Protein AF-A0A8I1UDW2-F1 (afdb_monomer_lite)

Radius of gyration: 16.92 Å; chains: 1; bounding box: 40×19×51 Å

Sequence (93 aa):
MFQCQNFLPRADMNGDQIYTITDLWLQIKAIWLIPGNVGLEVLASVPGAVQFLELDCWSASGFIGAIVSGYLWGLVIMIVGSILMGMRKAAGN

Structure (mmCIF, N/CA/C/O backbone):
data_AF-A0A8I1UDW2-F1
#
_entry.id   AF-A0A8I1UDW2-F1
#
loop_
_atom_site.group_PDB
_atom_site.id
_atom_site.type_symbol
_atom_site.label_atom_id
_atom_site.label_alt_id
_atom_site.label_comp_id
_atom_site.label_asym_id
_atom_site.label_entity_id
_atom_site.label_seq_id
_atom_site.pdbx_PDB_ins_code
_atom_site.Cartn_x
_atom_site.Cartn_y
_atom_site.Cartn_z
_atom_site.occupancy
_atom_site.B_iso_or_equiv
_atom_site.auth_seq_id
_atom_site.auth_comp_id
_atom_site.auth_asym_id
_atom_site.auth_atom_id
_atom_site.pdbx_PDB_model_num
ATOM 1 N N . MET A 1 1 ? -6.296 -10.671 -13.582 1.00 44.19 1 MET A N 1
ATO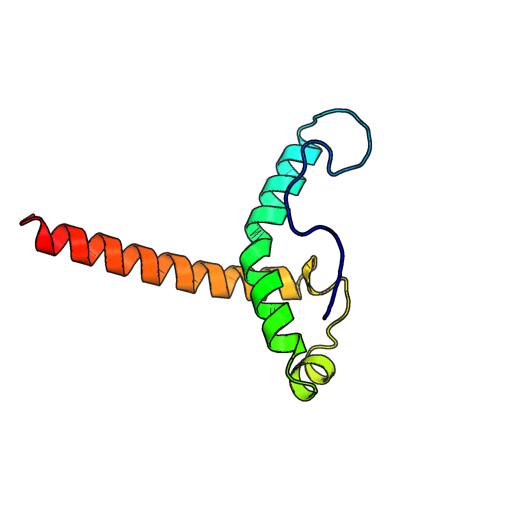M 2 C CA . MET A 1 1 ? -5.615 -10.259 -12.339 1.00 44.19 1 MET A CA 1
ATOM 3 C C . MET A 1 1 ? -4.593 -9.206 -12.735 1.00 44.19 1 MET A C 1
ATOM 5 O O . MET A 1 1 ? -3.756 -9.508 -13.578 1.00 44.19 1 MET A O 1
ATOM 9 N N . PHE A 1 2 ? -4.719 -7.970 -12.245 1.00 48.91 2 PHE A N 1
ATOM 10 C CA . PHE A 1 2 ? -3.731 -6.904 -12.466 1.00 48.91 2 PHE A CA 1
ATOM 11 C C . PHE A 1 2 ? -2.462 -7.265 -11.670 1.00 48.91 2 PHE A C 1
ATOM 13 O O . PHE A 1 2 ? -2.263 -6.830 -10.543 1.00 48.91 2 PHE A O 1
ATOM 20 N N . GLN A 1 3 ? -1.640 -8.172 -12.205 1.00 50.34 3 GLN A N 1
ATOM 21 C CA . GLN A 1 3 ? -0.402 -8.625 -11.563 1.00 50.34 3 GLN A CA 1
ATOM 22 C C . GLN A 1 3 ? 0.727 -7.638 -11.854 1.00 50.34 3 GLN A C 1
ATOM 24 O O . GLN A 1 3 ? 1.637 -7.900 -12.637 1.00 50.34 3 GLN A O 1
ATOM 29 N N . CYS A 1 4 ? 0.653 -6.482 -11.214 1.00 57.75 4 CYS A N 1
ATOM 30 C CA . CYS A 1 4 ? 1.729 -5.506 -11.217 1.00 57.75 4 CYS A CA 1
ATOM 31 C C . CYS A 1 4 ? 2.593 -5.830 -9.993 1.00 57.75 4 CYS A C 1
ATOM 33 O O . CYS A 1 4 ? 2.110 -5.907 -8.869 1.00 57.75 4 CYS A O 1
ATOM 35 N N . GLN A 1 5 ? 3.836 -6.220 -10.255 1.00 55.06 5 GLN A N 1
ATOM 36 C CA . GLN A 1 5 ? 4.665 -7.025 -9.362 1.00 55.06 5 GLN A CA 1
ATOM 37 C C . GLN A 1 5 ? 4.885 -6.415 -7.962 1.00 55.06 5 GLN A C 1
ATOM 39 O O . GLN A 1 5 ? 5.093 -5.217 -7.810 1.00 55.06 5 GLN A O 1
ATOM 44 N N . ASN A 1 6 ? 5.004 -7.309 -6.971 1.00 59.28 6 ASN A N 1
ATOM 45 C CA . ASN A 1 6 ? 5.746 -7.113 -5.720 1.00 59.28 6 ASN A CA 1
ATOM 46 C C . ASN A 1 6 ? 5.200 -6.066 -4.732 1.00 59.28 6 ASN A C 1
ATOM 48 O O . ASN A 1 6 ? 5.923 -5.182 -4.285 1.00 59.28 6 ASN A O 1
ATOM 52 N N . PHE A 1 7 ? 3.951 -6.242 -4.301 1.00 64.12 7 PHE A N 1
ATOM 53 C CA . PHE A 1 7 ? 3.314 -5.416 -3.262 1.00 64.12 7 PHE A CA 1
ATOM 54 C C . PHE A 1 7 ? 3.910 -5.564 -1.856 1.00 64.12 7 PHE A C 1
ATOM 56 O O . PHE A 1 7 ? 3.645 -4.738 -0.984 1.00 64.12 7 PHE A O 1
ATOM 63 N N . LEU A 1 8 ? 4.665 -6.637 -1.609 1.00 73.56 8 LEU A N 1
ATOM 64 C CA . LEU A 1 8 ? 5.215 -6.923 -0.291 1.00 73.56 8 LEU A CA 1
ATOM 65 C C . LEU A 1 8 ? 6.587 -6.258 -0.116 1.00 73.56 8 LEU A C 1
ATOM 67 O O . LEU A 1 8 ? 7.440 -6.403 -1.002 1.00 73.56 8 LEU A O 1
ATOM 71 N N . PRO A 1 9 ? 6.817 -5.570 1.019 1.00 77.75 9 PRO A N 1
ATOM 72 C CA . PRO A 1 9 ? 8.106 -4.965 1.322 1.00 77.75 9 PRO A CA 1
ATOM 73 C C . PRO A 1 9 ? 9.215 -6.024 1.341 1.00 77.75 9 PRO A C 1
ATOM 75 O O . PRO A 1 9 ? 9.024 -7.150 1.805 1.00 77.75 9 PRO A O 1
ATOM 78 N N . ARG A 1 10 ? 10.386 -5.647 0.826 1.00 83.12 10 ARG A N 1
ATOM 79 C CA . ARG A 1 10 ? 11.612 -6.454 0.810 1.00 83.12 10 ARG A CA 1
ATOM 80 C C . ARG A 1 10 ? 12.746 -5.690 1.468 1.00 83.12 10 ARG A C 1
ATOM 82 O O . ARG A 1 10 ? 12.688 -4.469 1.542 1.00 83.12 10 ARG A O 1
ATOM 89 N N . ALA A 1 11 ? 13.767 -6.416 1.922 1.00 83.19 11 ALA A N 1
ATOM 90 C CA . ALA A 1 11 ? 14.961 -5.804 2.496 1.00 83.19 11 ALA A CA 1
ATOM 91 C C . ALA A 1 11 ? 15.629 -4.845 1.498 1.00 83.19 11 ALA A C 1
ATOM 93 O O . ALA A 1 11 ? 15.851 -3.695 1.837 1.00 83.19 11 ALA A O 1
ATOM 94 N N . ASP A 1 12 ? 15.854 -5.303 0.269 1.00 84.81 12 ASP A N 1
ATOM 95 C CA . ASP A 1 12 ? 16.380 -4.500 -0.834 1.00 84.81 12 ASP A CA 1
ATOM 96 C C . ASP A 1 12 ? 15.239 -4.214 -1.822 1.00 84.81 12 ASP A C 1
ATOM 98 O O . ASP A 1 12 ? 14.674 -5.138 -2.424 1.00 84.81 12 ASP A O 1
ATOM 102 N N . MET A 1 13 ? 14.833 -2.946 -1.910 1.00 82.88 13 MET A N 1
ATOM 103 C CA . MET A 1 13 ? 13.738 -2.498 -2.773 1.00 82.88 13 MET A CA 1
ATOM 104 C C . MET A 1 13 ? 14.216 -1.667 -3.957 1.00 82.88 13 MET A C 1
ATOM 106 O O . MET A 1 13 ? 13.478 -1.560 -4.940 1.00 82.88 13 MET A O 1
ATOM 110 N N . ASN A 1 14 ? 15.406 -1.077 -3.877 1.00 87.25 14 ASN A N 1
ATOM 111 C CA . ASN A 1 14 ? 15.997 -0.321 -4.977 1.00 87.25 14 ASN A CA 1
ATOM 112 C C . ASN A 1 14 ? 16.920 -1.183 -5.872 1.00 87.25 14 ASN A C 1
ATOM 114 O O . ASN A 1 14 ? 17.246 -0.757 -6.979 1.00 87.25 14 ASN A O 1
ATOM 118 N N . GLY A 1 15 ? 17.262 -2.402 -5.443 1.00 86.44 15 GLY A N 1
ATOM 119 C CA . GLY A 1 15 ? 18.047 -3.393 -6.176 1.00 86.44 15 GLY A CA 1
ATOM 120 C C . GLY A 1 15 ? 19.561 -3.189 -6.098 1.00 86.44 15 GLY A C 1
ATOM 121 O O . GLY A 1 15 ? 20.272 -3.717 -6.957 1.00 86.44 15 GLY A O 1
ATOM 122 N N . ASP A 1 16 ? 20.058 -2.408 -5.135 1.00 89.62 16 ASP A N 1
ATOM 123 C CA . ASP A 1 16 ? 21.481 -2.062 -5.020 1.00 89.62 16 ASP A CA 1
ATOM 124 C C . ASP A 1 16 ? 22.286 -2.979 -4.076 1.00 89.62 16 ASP A C 1
ATOM 126 O O . ASP A 1 16 ? 23.496 -2.799 -3.930 1.00 89.62 16 ASP A O 1
ATOM 130 N N . GLN A 1 17 ? 21.646 -4.003 -3.495 1.00 90.06 17 GLN A N 1
ATOM 131 C CA . GLN A 1 17 ? 22.216 -4.957 -2.533 1.00 90.06 17 GLN A CA 1
ATOM 132 C C . GLN A 1 17 ? 22.686 -4.339 -1.205 1.00 90.06 17 GLN A C 1
ATOM 134 O O . GLN A 1 17 ? 23.352 -5.016 -0.414 1.00 90.06 17 GLN A O 1
ATOM 139 N N . ILE A 1 18 ? 22.334 -3.085 -0.918 1.00 90.81 18 ILE A N 1
ATOM 140 C CA . ILE A 1 18 ? 22.701 -2.376 0.306 1.00 90.81 18 ILE A CA 1
ATOM 141 C C . ILE A 1 18 ? 21.427 -1.905 0.998 1.00 90.81 18 ILE A C 1
ATOM 143 O O . ILE A 1 18 ? 20.608 -1.197 0.438 1.00 90.81 18 ILE A O 1
ATOM 147 N N . TYR A 1 19 ? 21.275 -2.237 2.280 1.00 91.31 19 TYR A N 1
ATOM 148 C CA . TYR A 1 19 ? 20.143 -1.722 3.044 1.00 91.31 19 TYR A CA 1
ATOM 149 C C . TYR A 1 19 ? 20.348 -0.246 3.395 1.00 91.31 19 TYR A C 1
ATOM 151 O O . TYR A 1 19 ? 21.163 0.084 4.263 1.00 91.31 19 TYR A O 1
ATOM 159 N N . THR A 1 20 ? 19.596 0.642 2.749 1.00 92.50 20 THR A N 1
ATOM 160 C CA . THR A 1 20 ? 19.704 2.090 2.949 1.00 92.50 20 THR A CA 1
ATOM 161 C C . THR A 1 20 ? 18.402 2.724 3.449 1.00 92.50 20 THR A C 1
ATOM 163 O O . THR A 1 20 ? 17.348 2.097 3.563 1.00 92.50 20 THR A O 1
ATOM 166 N N . ILE A 1 21 ? 18.462 4.027 3.753 1.00 92.50 21 ILE A N 1
ATOM 167 C CA . ILE A 1 21 ? 17.273 4.838 4.070 1.00 92.50 21 ILE A CA 1
ATOM 168 C C . ILE A 1 21 ? 16.275 4.821 2.900 1.00 92.50 21 ILE A C 1
ATOM 170 O O . ILE A 1 21 ? 15.065 4.885 3.122 1.00 92.50 21 ILE A O 1
ATOM 174 N N . THR A 1 22 ? 16.768 4.702 1.666 1.00 90.81 22 THR A N 1
ATOM 175 C CA . THR A 1 22 ? 15.931 4.598 0.469 1.00 90.81 22 THR A CA 1
ATOM 176 C C . THR A 1 22 ? 15.065 3.341 0.514 1.00 90.81 22 THR A C 1
ATOM 178 O O . THR A 1 22 ? 13.868 3.429 0.246 1.00 90.81 22 THR A O 1
ATOM 181 N N . ASP A 1 23 ? 15.617 2.199 0.928 1.00 87.88 23 ASP A N 1
ATOM 182 C CA . ASP A 1 23 ? 14.861 0.951 1.078 1.00 87.88 23 ASP A CA 1
ATOM 183 C C . ASP A 1 23 ? 13.804 1.060 2.166 1.00 87.88 23 ASP A C 1
ATOM 185 O O . ASP A 1 23 ? 12.648 0.706 1.940 1.00 87.88 23 ASP A O 1
ATOM 189 N N . LEU A 1 24 ? 14.158 1.640 3.318 1.00 90.94 24 LEU A N 1
ATOM 190 C CA . LEU A 1 24 ? 13.197 1.888 4.393 1.00 90.94 24 LEU A CA 1
ATOM 191 C C . LEU A 1 24 ? 12.031 2.762 3.906 1.00 90.94 24 LEU A C 1
ATOM 193 O O . LEU A 1 24 ? 10.867 2.472 4.189 1.00 90.94 24 LEU A O 1
ATOM 197 N N . TRP A 1 25 ? 12.323 3.817 3.143 1.00 89.81 25 TRP A N 1
ATOM 198 C CA . TRP A 1 25 ? 11.292 4.668 2.553 1.00 89.81 25 TRP A CA 1
ATOM 199 C C . TRP A 1 25 ? 10.400 3.900 1.573 1.00 89.81 25 TRP A C 1
ATOM 201 O O . TRP A 1 25 ? 9.174 4.023 1.624 1.00 89.81 25 TRP A O 1
ATOM 211 N N . LEU A 1 26 ? 10.990 3.074 0.708 1.00 88.19 26 LEU A N 1
ATOM 212 C CA . LEU A 1 26 ? 10.249 2.237 -0.234 1.00 88.19 26 LEU A CA 1
ATOM 213 C C . LEU A 1 26 ? 9.366 1.207 0.483 1.00 88.19 26 LEU A C 1
ATOM 215 O O . LEU A 1 26 ? 8.241 0.974 0.041 1.00 88.19 26 LEU A O 1
ATOM 219 N N . GLN A 1 27 ? 9.806 0.658 1.617 1.00 89.88 27 GLN A N 1
ATOM 220 C CA . GLN A 1 27 ? 8.999 -0.250 2.437 1.00 89.88 27 GLN A CA 1
ATOM 221 C C . GLN A 1 27 ? 7.817 0.466 3.089 1.00 89.88 27 GLN A C 1
ATOM 223 O O . GLN A 1 27 ? 6.694 -0.037 3.039 1.00 89.88 27 GLN A O 1
ATOM 228 N N . ILE A 1 28 ? 8.039 1.653 3.662 1.00 89.94 28 ILE A N 1
ATOM 229 C CA . ILE A 1 28 ? 6.959 2.479 4.223 1.00 89.94 28 ILE A CA 1
ATOM 230 C C . ILE A 1 28 ? 5.953 2.825 3.124 1.00 89.94 28 ILE A C 1
ATOM 232 O O . ILE A 1 28 ? 4.747 2.671 3.322 1.00 89.94 28 ILE A O 1
ATOM 236 N N . LYS A 1 29 ? 6.438 3.232 1.945 1.00 87.06 29 LYS A N 1
ATOM 237 C CA . LYS A 1 29 ? 5.593 3.502 0.778 1.00 87.06 29 LYS A CA 1
ATOM 238 C C . LYS A 1 29 ? 4.802 2.259 0.364 1.00 87.06 29 LYS A C 1
ATOM 240 O O . LYS A 1 29 ? 3.612 2.377 0.081 1.00 87.06 29 LYS A O 1
ATOM 245 N N . ALA A 1 30 ? 5.428 1.082 0.350 1.00 85.94 30 ALA A N 1
ATOM 246 C CA . ALA A 1 30 ? 4.754 -0.171 0.033 1.00 85.94 30 ALA A CA 1
ATOM 247 C C . ALA A 1 30 ? 3.622 -0.451 1.025 1.00 85.94 30 ALA A C 1
ATOM 249 O O . ALA A 1 30 ? 2.489 -0.628 0.591 1.00 85.94 30 ALA A O 1
ATOM 250 N N . ILE A 1 31 ? 3.891 -0.385 2.336 1.00 88.19 31 ILE A N 1
ATOM 251 C CA . ILE A 1 31 ? 2.882 -0.578 3.393 1.00 88.19 31 ILE A CA 1
ATOM 252 C C . ILE A 1 31 ? 1.740 0.425 3.250 1.00 88.19 31 ILE A C 1
ATOM 254 O O . ILE A 1 31 ? 0.568 0.049 3.303 1.00 88.19 31 ILE A O 1
ATOM 258 N N . TRP A 1 32 ? 2.076 1.698 3.033 1.00 89.31 32 TRP A N 1
ATOM 259 C CA . TRP A 1 32 ? 1.087 2.746 2.842 1.00 89.31 32 TRP A CA 1
ATOM 260 C C . TRP A 1 32 ? 0.159 2.440 1.671 1.00 89.31 32 TRP A C 1
ATOM 262 O O . TRP A 1 32 ? -1.032 2.690 1.790 1.00 89.31 32 TRP A O 1
ATOM 272 N N . LEU A 1 33 ? 0.663 1.875 0.575 1.00 88.94 33 LEU A N 1
ATOM 273 C CA . LEU A 1 33 ? -0.114 1.580 -0.629 1.00 88.94 33 LEU A CA 1
ATOM 274 C C . LEU A 1 33 ? -0.836 0.225 -0.603 1.00 88.94 33 LEU A C 1
ATOM 276 O O . LEU A 1 33 ? -1.649 -0.014 -1.492 1.00 88.94 33 LEU A O 1
ATOM 280 N N . ILE A 1 34 ? -0.601 -0.647 0.391 1.00 87.50 34 ILE A N 1
ATOM 281 C CA . ILE A 1 34 ? -1.234 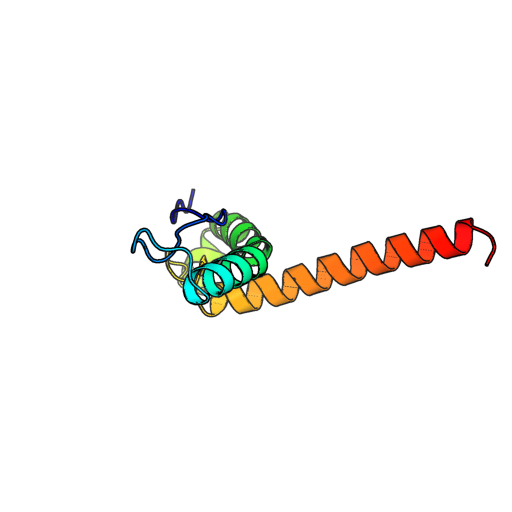-1.981 0.457 1.00 87.50 34 ILE A CA 1
ATOM 282 C C . ILE A 1 34 ? -2.763 -1.901 0.302 1.00 87.50 34 ILE A C 1
ATOM 284 O O . ILE A 1 34 ? -3.284 -2.569 -0.594 1.00 87.50 34 ILE A O 1
ATOM 288 N N . PRO A 1 35 ? -3.506 -1.093 1.087 1.00 86.75 35 PRO A N 1
ATOM 289 C CA . PRO A 1 35 ? -4.955 -1.014 0.927 1.00 86.75 35 PRO A CA 1
ATOM 290 C C . PRO A 1 35 ? -5.357 -0.490 -0.447 1.00 86.75 35 PRO A C 1
ATOM 292 O O . PRO A 1 35 ? -6.256 -1.050 -1.065 1.00 86.75 35 PRO A O 1
ATOM 295 N N . GLY A 1 36 ? -4.667 0.537 -0.954 1.00 86.88 36 GLY A N 1
ATOM 296 C CA . GLY A 1 36 ? -4.898 1.083 -2.292 1.00 86.88 36 GLY A CA 1
ATOM 297 C C . GLY A 1 36 ? -4.756 0.040 -3.395 1.00 86.88 36 GLY A C 1
ATOM 298 O O . GLY A 1 36 ? -5.616 -0.038 -4.267 1.00 86.88 36 GLY A O 1
ATOM 299 N N . ASN A 1 37 ? -3.729 -0.807 -3.312 1.00 84.62 37 ASN A N 1
ATOM 300 C CA . ASN A 1 37 ? -3.501 -1.902 -4.255 1.00 84.62 37 ASN A CA 1
ATOM 301 C C . ASN A 1 37 ? -4.640 -2.926 -4.214 1.00 84.62 37 ASN A C 1
ATOM 303 O O . ASN A 1 37 ? -5.157 -3.301 -5.262 1.00 84.62 37 ASN A O 1
ATOM 307 N N . VAL A 1 38 ? -5.085 -3.319 -3.015 1.00 84.88 38 VAL A N 1
ATOM 308 C CA . VAL A 1 38 ? -6.232 -4.228 -2.845 1.00 84.88 38 VAL A CA 1
ATOM 309 C C . VAL A 1 38 ? -7.515 -3.598 -3.395 1.00 84.88 38 VAL A C 1
ATOM 311 O O . VAL A 1 38 ? -8.267 -4.242 -4.121 1.00 84.88 38 VAL A O 1
ATOM 314 N N . GLY A 1 39 ? -7.760 -2.321 -3.096 1.00 85.38 39 GLY A N 1
ATOM 315 C CA . GLY A 1 39 ? -8.920 -1.589 -3.603 1.00 85.38 39 GLY A CA 1
ATOM 316 C C . GLY A 1 39 ? -8.930 -1.484 -5.125 1.00 85.38 39 GLY A C 1
ATOM 317 O O . GLY A 1 39 ? -9.970 -1.676 -5.752 1.00 85.38 39 GLY A O 1
ATOM 318 N N . LEU A 1 40 ? -7.771 -1.226 -5.727 1.00 85.88 40 LEU A N 1
ATOM 319 C CA . LEU A 1 40 ? -7.622 -1.179 -7.176 1.00 85.88 40 LEU A CA 1
ATOM 320 C C . LEU A 1 40 ? -7.750 -2.554 -7.825 1.00 85.88 40 LEU A C 1
ATOM 322 O O . LEU A 1 40 ? -8.314 -2.641 -8.909 1.00 85.88 40 LEU A O 1
ATOM 326 N N . GLU A 1 41 ? -7.316 -3.629 -7.169 1.00 84.62 41 GLU A N 1
ATOM 327 C CA . GLU A 1 41 ? -7.557 -4.992 -7.648 1.00 84.62 41 GLU A CA 1
ATOM 328 C C . GLU A 1 41 ? -9.058 -5.325 -7.674 1.00 84.62 41 GLU A C 1
ATOM 330 O O . GLU A 1 41 ? -9.549 -5.917 -8.638 1.00 84.62 41 GLU A O 1
ATOM 335 N N . VAL A 1 42 ? -9.815 -4.864 -6.671 1.00 85.75 42 VAL A N 1
ATOM 336 C CA . VAL A 1 42 ? -11.282 -4.970 -6.665 1.00 85.75 42 VAL A CA 1
ATOM 337 C C . VAL A 1 42 ? -11.897 -4.113 -7.772 1.00 85.75 42 VAL A C 1
ATOM 339 O O . VAL A 1 42 ? -12.736 -4.608 -8.523 1.00 85.75 42 VAL A O 1
ATOM 342 N N . LEU A 1 43 ? -11.469 -2.859 -7.937 1.00 84.94 43 LEU A N 1
ATOM 343 C CA . LEU A 1 43 ? -11.955 -1.991 -9.020 1.00 84.94 43 LEU A CA 1
ATOM 344 C C . LEU A 1 43 ? -11.629 -2.561 -10.405 1.00 84.94 43 LEU A C 1
ATOM 346 O O . LEU A 1 43 ? -12.443 -2.452 -11.320 1.00 84.94 43 LEU A O 1
ATOM 350 N N . ALA A 1 44 ? -10.493 -3.244 -10.544 1.00 84.19 44 ALA A N 1
ATOM 351 C CA . ALA A 1 44 ? -10.086 -3.901 -11.776 1.00 84.19 44 ALA A CA 1
ATOM 352 C C . ALA A 1 44 ? -10.987 -5.082 -12.179 1.00 84.19 44 ALA A C 1
ATOM 354 O O . ALA A 1 44 ? -10.951 -5.513 -13.332 1.00 84.19 44 ALA A O 1
ATOM 355 N N . SER A 1 45 ? -11.819 -5.595 -11.265 1.00 85.88 45 SER A N 1
ATOM 356 C CA . SER A 1 45 ? -12.840 -6.602 -11.583 1.00 85.88 45 SER A CA 1
ATOM 357 C C . SER A 1 45 ? -14.069 -6.025 -12.299 1.00 85.88 45 SER A C 1
ATOM 359 O O . SER A 1 45 ? -14.868 -6.784 -12.846 1.00 85.88 45 SER A O 1
ATOM 361 N N . VAL A 1 46 ? -14.213 -4.694 -12.338 1.00 88.94 46 VAL A N 1
ATOM 362 C CA . VAL A 1 46 ? -15.340 -3.993 -12.964 1.00 88.94 46 VAL A CA 1
ATOM 363 C C . VAL A 1 46 ? -14.862 -3.306 -14.251 1.00 88.94 46 VAL A C 1
ATOM 365 O O . VAL A 1 46 ? -14.216 -2.258 -14.175 1.00 88.94 46 VAL A O 1
ATOM 368 N N . PRO A 1 47 ? -15.205 -3.821 -15.452 1.00 83.88 47 PRO A N 1
ATOM 369 C CA . PRO A 1 47 ? -14.683 -3.297 -16.720 1.00 83.88 47 PRO A CA 1
ATOM 370 C C . PRO A 1 47 ? -14.939 -1.799 -16.934 1.00 83.88 47 PRO A C 1
ATOM 372 O O . PRO A 1 47 ? -14.078 -1.086 -17.444 1.00 83.88 47 PRO A O 1
ATOM 375 N N . GLY A 1 48 ? -16.097 -1.299 -16.488 1.00 87.94 48 GLY A N 1
ATOM 376 C CA . GLY A 1 48 ? -16.431 0.124 -16.585 1.00 87.94 48 GLY A CA 1
ATOM 377 C C . GLY A 1 48 ? -15.540 1.022 -15.721 1.00 87.94 48 GLY A C 1
ATOM 378 O O . GLY A 1 48 ? -15.214 2.131 -16.131 1.00 87.94 48 GLY A O 1
ATOM 379 N N . ALA A 1 49 ? -15.101 0.540 -14.555 1.00 83.94 49 ALA A N 1
ATOM 380 C CA . ALA A 1 49 ? -14.222 1.300 -13.669 1.00 83.94 49 ALA A CA 1
ATOM 381 C C . ALA A 1 49 ? -12.793 1.362 -14.223 1.00 83.94 49 ALA A C 1
ATOM 383 O O . ALA A 1 49 ? -12.172 2.420 -14.182 1.00 83.94 49 ALA A O 1
ATOM 384 N N . VAL A 1 50 ? -12.306 0.255 -14.798 1.00 84.88 50 VAL A N 1
ATOM 385 C CA . VAL A 1 50 ? -10.995 0.186 -15.468 1.00 84.88 50 VAL A CA 1
ATOM 386 C C . VAL A 1 50 ? -10.896 1.210 -16.591 1.00 84.88 50 VAL A C 1
ATOM 388 O O . VAL A 1 50 ? -9.908 1.933 -16.671 1.00 84.88 50 VAL A O 1
ATOM 391 N N . GLN A 1 51 ? -11.926 1.290 -17.437 1.00 87.00 51 GLN A N 1
ATOM 392 C CA . GLN A 1 51 ? -11.934 2.208 -18.572 1.00 87.00 51 GLN A CA 1
ATOM 393 C C . GLN A 1 51 ? -1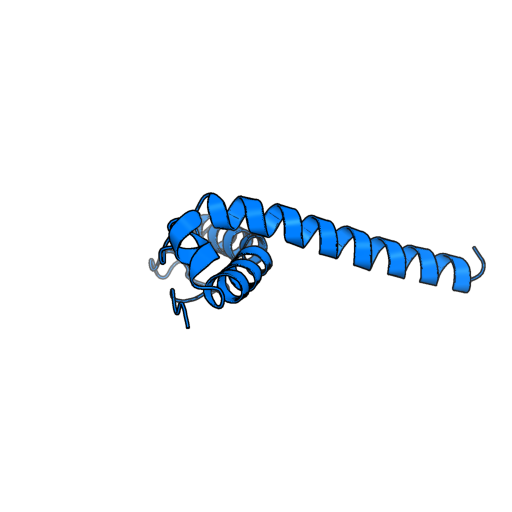2.108 3.670 -18.141 1.00 87.00 51 GLN A C 1
ATOM 395 O O . GLN A 1 51 ? -11.477 4.546 -18.719 1.00 87.00 51 GLN A O 1
ATOM 400 N N . PHE A 1 52 ? -12.939 3.944 -17.130 1.00 88.06 52 PHE A N 1
ATOM 401 C CA . PHE A 1 52 ? -13.174 5.307 -16.644 1.00 88.06 52 PHE A CA 1
ATOM 402 C C . PHE A 1 52 ? -11.966 5.900 -15.906 1.00 88.06 52 PHE A C 1
ATOM 404 O O . PHE A 1 52 ? -11.679 7.083 -16.048 1.00 88.06 52 PHE A O 1
ATOM 411 N N . LEU A 1 53 ? -11.275 5.085 -15.105 1.00 83.56 53 LEU A N 1
ATOM 412 C CA . LEU A 1 53 ? -10.115 5.511 -14.316 1.00 83.56 53 LEU A CA 1
ATOM 413 C C . LEU A 1 53 ? -8.782 5.306 -15.048 1.00 83.56 53 LEU A C 1
ATOM 415 O O . LEU A 1 53 ? -7.741 5.543 -14.443 1.00 83.56 53 LEU A O 1
ATOM 419 N N . GLU A 1 54 ? -8.822 4.838 -16.301 1.00 85.81 54 GLU A N 1
ATOM 420 C CA . GLU A 1 54 ? -7.647 4.498 -17.116 1.00 85.81 54 GLU A CA 1
ATOM 421 C C . GLU A 1 54 ? -6.620 3.663 -16.331 1.00 85.81 54 GLU A C 1
ATOM 423 O O . GLU A 1 54 ? -5.425 3.952 -16.319 1.00 85.81 54 GLU A O 1
ATOM 428 N N . LEU A 1 55 ? -7.104 2.631 -15.625 1.00 82.44 55 LEU A N 1
ATOM 429 C CA . LEU A 1 55 ? -6.256 1.849 -14.727 1.00 82.44 55 LEU A CA 1
ATOM 430 C C . LEU A 1 55 ? -5.196 1.086 -15.520 1.00 82.44 55 LEU A C 1
ATOM 432 O O . LEU A 1 55 ? -5.506 0.223 -16.341 1.00 82.44 55 LEU A O 1
ATOM 436 N N . ASP A 1 56 ? -3.938 1.367 -15.208 1.00 80.06 56 ASP A N 1
ATOM 437 C CA . ASP A 1 56 ? -2.765 0.670 -15.717 1.00 80.06 56 ASP A CA 1
ATOM 438 C C . ASP A 1 56 ? -1.936 0.076 -14.565 1.00 80.06 56 ASP A C 1
ATOM 440 O O . ASP A 1 56 ? -2.284 0.185 -13.384 1.00 80.06 56 ASP A O 1
ATOM 444 N N . CYS A 1 57 ? -0.824 -0.588 -14.889 1.00 73.06 57 CYS A N 1
ATOM 445 C CA . CYS A 1 57 ? -0.016 -1.223 -13.852 1.00 73.06 57 CYS A CA 1
ATOM 446 C C . CYS A 1 57 ? 0.679 -0.253 -12.890 1.00 73.06 57 CYS A C 1
ATOM 448 O O . CYS A 1 57 ? 1.075 -0.649 -11.792 1.00 73.06 57 CYS A O 1
ATOM 450 N N . TRP A 1 58 ? 0.821 1.009 -13.287 1.00 72.25 58 TRP A N 1
ATOM 451 C CA . TRP A 1 58 ? 1.458 2.052 -12.493 1.00 72.25 58 TRP A CA 1
ATOM 452 C C . TRP A 1 58 ? 0.454 2.824 -11.642 1.00 72.25 58 TRP A C 1
ATOM 454 O O . TRP A 1 58 ? 0.832 3.425 -10.639 1.00 72.25 58 TRP A O 1
ATOM 464 N N . SER A 1 59 ? -0.833 2.741 -11.969 1.00 78.44 59 SER A N 1
ATOM 465 C CA . SER A 1 59 ? -1.924 3.374 -11.233 1.00 78.44 59 SER A CA 1
ATOM 466 C C . SER A 1 59 ? -1.950 2.936 -9.770 1.00 78.44 59 SER A C 1
ATOM 468 O O . SER A 1 59 ? -2.210 3.757 -8.892 1.00 78.44 59 SER A O 1
ATOM 470 N N . ALA A 1 60 ? -1.592 1.676 -9.498 1.00 72.25 60 ALA A N 1
ATOM 471 C CA . ALA A 1 60 ? -1.502 1.101 -8.157 1.00 72.25 60 ALA A CA 1
ATOM 472 C C . ALA A 1 60 ? -0.374 1.707 -7.299 1.00 72.25 60 ALA A C 1
ATOM 474 O O . ALA A 1 60 ? -0.560 1.992 -6.118 1.00 72.25 60 ALA A O 1
ATOM 475 N N . SER A 1 61 ? 0.781 1.990 -7.904 1.00 74.94 61 SER A N 1
ATOM 476 C CA . SER A 1 61 ? 1.944 2.572 -7.219 1.00 74.94 61 SER A CA 1
ATOM 477 C C . SER A 1 61 ? 2.056 4.100 -7.356 1.00 74.94 61 SER A C 1
ATOM 479 O O . SER A 1 61 ? 2.970 4.717 -6.786 1.00 74.94 61 SER A O 1
ATOM 481 N N . GLY A 1 62 ? 1.128 4.699 -8.106 1.00 80.38 62 GLY A N 1
ATOM 482 C CA . GLY A 1 62 ? 1.055 6.114 -8.443 1.00 80.38 62 GLY A CA 1
ATOM 483 C C . GLY A 1 62 ? 0.009 6.897 -7.645 1.00 80.38 62 GLY A C 1
ATOM 484 O O . GLY A 1 62 ? -0.355 6.556 -6.519 1.00 80.38 62 GLY A O 1
ATOM 485 N N . 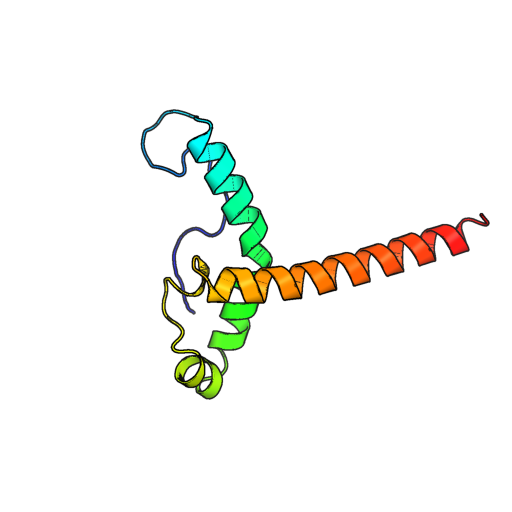PHE A 1 63 ? -0.462 7.997 -8.237 1.00 83.94 63 PHE A N 1
ATOM 486 C CA . PHE A 1 63 ? -1.364 8.951 -7.582 1.00 83.94 63 PHE A CA 1
ATOM 487 C C . PHE A 1 63 ? -2.744 8.358 -7.264 1.00 83.94 63 PHE A C 1
ATOM 489 O O . PHE A 1 63 ? -3.253 8.553 -6.161 1.00 83.94 63 PHE A O 1
ATOM 496 N N . ILE A 1 64 ? -3.322 7.593 -8.196 1.00 84.44 64 ILE A N 1
ATOM 497 C CA . ILE A 1 64 ? -4.627 6.942 -8.006 1.00 84.44 64 ILE A CA 1
ATOM 498 C C . ILE A 1 64 ? -4.552 5.963 -6.828 1.00 84.44 64 ILE A C 1
ATOM 500 O O . ILE A 1 64 ? -5.368 6.040 -5.910 1.00 84.44 64 ILE A O 1
ATOM 504 N N . GLY A 1 65 ? -3.527 5.108 -6.795 1.00 85.50 65 GLY A N 1
ATOM 505 C CA . GLY A 1 65 ? -3.267 4.193 -5.688 1.00 85.50 65 GLY A CA 1
ATOM 506 C C . GLY A 1 65 ? -3.093 4.910 -4.354 1.00 85.50 65 GLY A C 1
ATOM 507 O O . GLY A 1 65 ? -3.659 4.470 -3.358 1.00 85.50 65 GLY A O 1
ATOM 508 N N . ALA A 1 66 ? -2.407 6.056 -4.323 1.00 87.19 66 ALA A N 1
ATOM 509 C CA . ALA A 1 66 ? -2.270 6.859 -3.109 1.00 87.19 66 ALA A CA 1
ATOM 510 C C . ALA A 1 66 ? -3.616 7.413 -2.601 1.00 87.19 66 ALA A C 1
ATOM 512 O O . ALA A 1 66 ? -3.867 7.364 -1.396 1.00 87.19 66 ALA A O 1
ATOM 513 N N . ILE A 1 67 ? -4.495 7.889 -3.495 1.00 89.69 67 ILE A N 1
ATOM 514 C CA . ILE A 1 67 ? -5.843 8.362 -3.131 1.00 89.69 67 ILE A CA 1
ATOM 515 C C . ILE A 1 67 ? -6.689 7.212 -2.585 1.00 89.69 67 ILE A C 1
ATOM 517 O O . ILE A 1 67 ? -7.248 7.321 -1.492 1.00 89.69 67 ILE A O 1
ATOM 521 N N . VAL A 1 68 ? -6.773 6.107 -3.332 1.00 89.62 68 VAL A N 1
ATOM 522 C CA . VAL A 1 68 ? -7.557 4.931 -2.930 1.00 89.62 68 VAL A CA 1
ATOM 523 C C . VAL A 1 68 ? -7.027 4.386 -1.605 1.00 89.62 68 VAL A C 1
ATOM 525 O O . VAL A 1 68 ? -7.812 4.068 -0.712 1.00 89.62 68 VAL A O 1
ATOM 528 N N . SER A 1 69 ? -5.704 4.356 -1.427 1.00 91.56 69 SER A N 1
ATOM 529 C CA . SER A 1 69 ? -5.101 3.906 -0.178 1.00 91.56 69 SER A CA 1
ATOM 530 C C . SER A 1 69 ? -5.417 4.826 0.994 1.00 91.56 69 SER A C 1
ATOM 532 O O . SER A 1 69 ? -5.776 4.337 2.060 1.00 91.56 69 SER A O 1
ATOM 534 N N . GLY A 1 70 ? -5.352 6.148 0.809 1.00 92.81 70 GLY A N 1
ATOM 535 C CA . GLY A 1 70 ? -5.725 7.107 1.849 1.00 92.81 70 GLY A CA 1
ATOM 536 C C . GLY A 1 70 ? -7.178 6.941 2.298 1.00 92.81 70 GLY A C 1
ATOM 537 O O . GLY A 1 70 ? -7.458 6.919 3.497 1.00 92.81 70 GLY A O 1
ATOM 538 N N . TYR A 1 71 ? -8.096 6.745 1.348 1.00 93.44 71 TYR A N 1
ATOM 539 C CA . TYR A 1 71 ? -9.501 6.472 1.648 1.00 93.44 71 TYR A CA 1
ATOM 540 C C . TYR A 1 71 ? -9.679 5.169 2.441 1.00 93.44 71 TYR A C 1
ATOM 542 O O . TYR A 1 71 ? -10.329 5.158 3.489 1.00 93.44 71 TYR A O 1
ATOM 550 N N . LEU A 1 72 ? -9.064 4.075 1.984 1.00 93.31 72 LEU A N 1
ATOM 551 C CA . LEU A 1 72 ? -9.187 2.769 2.632 1.00 93.31 72 LEU A CA 1
ATOM 552 C C . LEU A 1 72 ? -8.507 2.725 4.004 1.00 93.31 72 LEU A C 1
ATOM 554 O O . LEU A 1 72 ? -9.073 2.157 4.936 1.00 93.31 72 LEU A O 1
ATOM 558 N N . TRP A 1 73 ? -7.358 3.381 4.179 1.00 93.31 73 TRP A N 1
ATOM 559 C CA . TRP A 1 73 ? -6.754 3.573 5.499 1.00 93.31 73 TRP A CA 1
ATOM 560 C C . TRP A 1 73 ? -7.662 4.372 6.429 1.00 93.31 73 TRP A C 1
ATOM 562 O O . TRP A 1 73 ? -7.793 4.012 7.597 1.00 93.31 73 TRP A O 1
ATOM 572 N N . GLY A 1 74 ? -8.340 5.403 5.920 1.00 93.25 74 GLY A N 1
ATOM 573 C CA . GLY A 1 74 ? -9.358 6.133 6.672 1.00 93.25 74 GLY A CA 1
ATOM 574 C C . GLY A 1 74 ? -10.463 5.209 7.194 1.00 93.25 74 GLY A C 1
ATOM 575 O O . GLY A 1 74 ? -10.794 5.255 8.379 1.00 93.25 74 GLY A O 1
ATOM 576 N N . LEU A 1 75 ? -10.979 4.310 6.347 1.00 93.12 75 LEU A N 1
ATOM 577 C CA . LEU A 1 75 ? -11.960 3.301 6.765 1.00 93.12 75 LEU A CA 1
ATOM 578 C C . LEU A 1 75 ? -11.394 2.349 7.825 1.00 93.12 75 LEU A C 1
ATOM 580 O O . LEU A 1 75 ? -12.049 2.105 8.837 1.00 93.12 75 LEU A O 1
ATOM 584 N N . VAL A 1 76 ? -10.173 1.843 7.629 1.00 91.31 76 VAL A N 1
ATOM 585 C CA . VAL A 1 76 ? -9.502 0.950 8.589 1.00 91.31 76 VAL A CA 1
ATOM 586 C C . VAL A 1 76 ? -9.346 1.630 9.947 1.00 91.31 76 VAL A C 1
ATOM 588 O O . VAL A 1 76 ? -9.699 1.041 10.966 1.00 91.31 76 VAL A O 1
ATOM 591 N N . ILE A 1 77 ? -8.881 2.881 9.978 1.00 93.50 77 ILE A N 1
ATOM 592 C CA . ILE A 1 77 ? -8.713 3.653 11.215 1.00 93.50 77 ILE A CA 1
ATOM 593 C C . ILE A 1 77 ? -10.060 3.865 11.909 1.00 93.50 77 ILE A C 1
ATOM 595 O O . ILE A 1 77 ? -10.142 3.703 13.125 1.00 93.50 77 ILE A O 1
ATOM 599 N N . MET A 1 78 ? -11.127 4.176 11.166 1.00 93.88 78 MET A N 1
ATOM 600 C CA . MET A 1 78 ? -12.468 4.312 11.745 1.00 93.88 78 MET A CA 1
ATOM 601 C C . MET A 1 78 ? -12.975 2.998 12.346 1.00 93.88 78 MET A C 1
ATOM 603 O O . MET A 1 78 ? -13.490 2.999 13.464 1.00 93.88 78 MET A O 1
ATOM 607 N N . ILE A 1 79 ? -12.798 1.874 11.646 1.00 93.88 79 ILE A N 1
ATOM 608 C CA . ILE A 1 79 ? -13.216 0.549 12.125 1.00 93.88 79 ILE A CA 1
ATOM 609 C C . ILE A 1 79 ? -12.432 0.176 13.382 1.00 93.88 79 ILE A C 1
ATOM 611 O O . ILE A 1 79 ? -13.035 -0.095 14.420 1.00 93.88 79 ILE A O 1
ATOM 615 N N . VAL A 1 80 ? -11.100 0.226 13.327 1.00 93.69 80 VAL A N 1
ATOM 616 C CA . VAL A 1 80 ? -10.235 -0.083 14.473 1.00 93.69 80 VAL A CA 1
ATOM 617 C C . VAL A 1 80 ? -10.546 0.851 15.640 1.00 93.69 80 VAL A C 1
ATOM 619 O O . VAL A 1 80 ? -10.744 0.385 16.758 1.00 93.69 80 VAL A O 1
ATOM 622 N N . GLY A 1 81 ? -10.690 2.152 15.387 1.00 94.44 81 GLY A N 1
ATOM 623 C CA . GLY A 1 81 ? -11.079 3.134 16.396 1.00 94.44 81 GLY A CA 1
ATOM 624 C C . GLY A 1 81 ? -12.423 2.803 17.046 1.00 94.44 81 GLY A C 1
ATOM 625 O O . GLY A 1 81 ? -12.536 2.835 18.270 1.00 94.44 81 GLY A O 1
ATOM 626 N N . SER A 1 82 ? -13.430 2.419 16.258 1.00 93.81 82 SER A N 1
ATOM 627 C CA . SER A 1 82 ? -14.746 2.028 16.778 1.00 93.81 82 SER A CA 1
ATOM 628 C C . SER A 1 82 ? -14.690 0.768 17.647 1.00 93.81 82 SER A C 1
ATOM 630 O O . SER A 1 82 ? -15.298 0.740 18.718 1.00 93.81 82 SER A O 1
ATOM 632 N N . ILE A 1 83 ? -13.898 -0.234 17.248 1.00 93.81 83 ILE A N 1
ATOM 633 C CA . ILE A 1 83 ? -13.691 -1.472 18.009 1.00 93.81 83 ILE A CA 1
ATOM 634 C C . ILE A 1 83 ? -12.981 -1.162 19.326 1.00 93.81 83 ILE A C 1
ATOM 636 O O . ILE A 1 83 ? -13.450 -1.576 20.384 1.00 93.81 83 ILE A O 1
ATOM 640 N N . LEU A 1 84 ? -11.897 -0.384 19.284 1.00 92.94 84 LEU A N 1
ATOM 641 C CA . LEU A 1 84 ? -11.144 0.011 20.475 1.00 92.94 84 LEU A CA 1
ATOM 642 C C . LEU A 1 84 ? -12.012 0.812 21.455 1.00 92.94 84 LEU A C 1
ATOM 644 O O . LEU A 1 84 ? -11.974 0.567 22.662 1.00 92.94 84 LEU A O 1
ATOM 648 N N . MET A 1 85 ? -12.847 1.728 20.953 1.00 91.31 85 MET A N 1
ATOM 649 C CA . MET A 1 85 ? -13.818 2.452 21.779 1.00 91.31 85 MET A CA 1
ATOM 650 C C . MET A 1 85 ? -14.883 1.521 22.375 1.00 91.31 85 MET A C 1
ATOM 652 O O . MET A 1 85 ? -15.251 1.679 23.540 1.00 91.31 85 MET A O 1
ATOM 656 N N . GLY A 1 86 ? -15.362 0.540 21.608 1.00 90.19 86 GLY A N 1
ATOM 657 C CA . GLY A 1 86 ? -16.289 -0.484 22.089 1.00 90.19 86 GLY A CA 1
ATOM 658 C C . GLY A 1 86 ? -15.686 -1.338 23.206 1.00 90.19 86 GLY A C 1
ATOM 659 O O . GLY A 1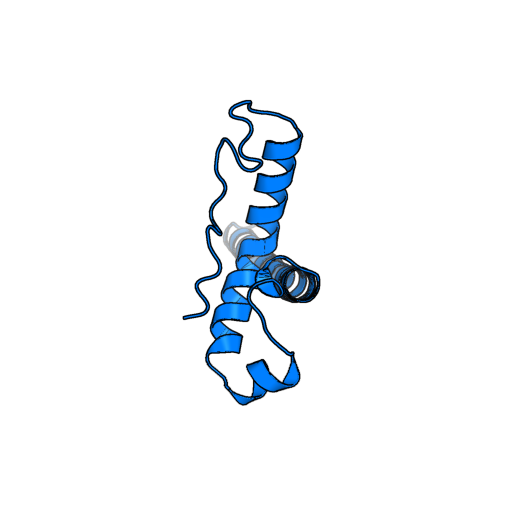 86 ? -16.314 -1.518 24.249 1.00 90.19 86 GLY A O 1
ATOM 660 N N . MET A 1 87 ? -14.440 -1.790 23.036 1.00 88.88 87 MET A N 1
ATOM 661 C CA . MET A 1 87 ? -13.697 -2.538 24.056 1.00 88.88 87 MET A CA 1
ATOM 662 C C . MET A 1 87 ? -13.498 -1.717 25.331 1.00 88.88 87 MET A C 1
ATOM 664 O O . MET A 1 87 ? -13.674 -2.244 26.426 1.00 88.88 87 MET A O 1
ATOM 668 N N . ARG A 1 88 ? -13.196 -0.417 25.207 1.00 87.75 88 ARG A N 1
ATOM 669 C CA . ARG A 1 88 ? -13.087 0.483 26.364 1.00 87.75 88 ARG A CA 1
ATOM 670 C C . ARG A 1 88 ? -14.399 0.569 27.147 1.00 87.75 88 ARG A C 1
ATOM 672 O O . ARG A 1 88 ? -14.374 0.418 28.363 1.00 87.75 88 ARG A O 1
ATOM 679 N N . LYS A 1 89 ? -15.537 0.737 26.460 1.00 82.81 89 LYS A N 1
ATOM 680 C CA . LYS A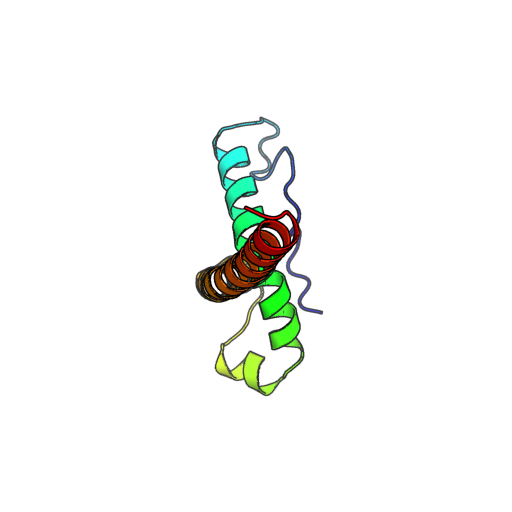 1 89 ? -16.861 0.734 27.110 1.00 82.81 89 LYS A CA 1
ATOM 681 C C . LYS A 1 89 ? -17.165 -0.599 27.799 1.00 82.81 89 LYS A C 1
ATOM 683 O O . LYS A 1 89 ? -17.701 -0.598 28.900 1.00 82.81 89 LYS A O 1
ATOM 688 N N . ALA A 1 90 ? -16.810 -1.724 27.176 1.00 77.31 90 ALA A N 1
ATOM 689 C CA . ALA A 1 90 ? -16.992 -3.052 27.765 1.00 77.31 90 ALA A CA 1
ATOM 690 C C . ALA A 1 90 ? -16.096 -3.294 28.997 1.00 77.31 90 ALA A C 1
ATOM 692 O O . ALA A 1 90 ? -16.465 -4.066 29.876 1.00 77.31 90 ALA A O 1
ATOM 693 N N . ALA A 1 91 ? -14.948 -2.614 29.082 1.00 81.25 91 ALA A N 1
ATOM 694 C CA . ALA A 1 91 ? -14.008 -2.703 30.198 1.00 81.25 91 ALA A CA 1
ATOM 695 C C . ALA A 1 91 ? -14.375 -1.825 31.417 1.00 81.25 91 ALA A C 1
ATOM 697 O O . ALA A 1 91 ? -13.650 -1.851 32.407 1.00 81.25 91 ALA A O 1
ATOM 698 N N . GLY A 1 92 ? -15.485 -1.075 31.377 1.00 68.56 92 GLY A N 1
ATOM 699 C CA . GLY A 1 92 ? -16.022 -0.366 32.547 1.00 68.56 92 GLY A CA 1
ATOM 700 C C . GLY A 1 92 ? -15.341 0.960 32.916 1.00 68.56 92 GLY A C 1
ATOM 701 O O . GLY A 1 92 ? -15.514 1.408 34.047 1.00 68.56 92 GLY A O 1
ATOM 702 N N . ASN A 1 93 ? -14.606 1.586 31.984 1.00 57.03 93 ASN A N 1
ATOM 703 C CA . ASN A 1 93 ? -14.003 2.923 32.138 1.00 57.03 93 ASN A CA 1
ATOM 704 C C . ASN A 1 93 ? -14.650 3.977 31.235 1.00 57.03 93 ASN A C 1
ATOM 706 O O . ASN A 1 93 ? -14.629 3.782 29.994 1.00 57.03 93 ASN A O 1
#

pLDDT: mean 83.92, std 10.64, range [44.19, 94.44]

Secondary structure (DSSP, 8-state):
----S--S--S-SSSSSS--HHHHHHHHHHHHHHHHHHHHHHHTTSHHHHHHTT--TTTTTSHHHHHHHHHHHHHHHHHHHHHHHHHHHHTT-

Foldseek 3Di:
DLCLDDLAQDQDDPPPPDRDPVSVVVRVLSVLLVQLLVVVVVLVVPPVSCVVVVDDSCCSSDDVSNVSSVVVVVVVCVVVVVVVVVVVVVVPD